Protein AF-A0A6J2Y7I1-F1 (afdb_monomer_lite)

Secondary structure (DSSP, 8-state):
---HHHHHHHHHHHT-HHHHHHHHHH-HHHHHH--TTSB--GGGTT-BHHHHHHHTT-HHHHHHHHHTS---TT---TT---HHHHHT---TT--HHHHHHHHHHHHHHHT---SBPTTSPBP---TT------

Organism: Sitophilus oryzae (NCBI:txid7048)

Foldseek 3Di:
DDDLVVQLVVCLQVLNLPSNVVSCVVDVVCVVPPAQLFFPDPVRQRDGSLLSCLLSLSLVVNLCNQPVRQDDQCDAGNQQDGSLNSLPPDDPPDDPVSVVSSVSSNVCQQPGFGDQDPVRGTDHHDPPRDTNDD

Sequence (134 aa):
MGSTSSKFKKNLQHGDEYAAMKIYQNTPELRKYFNPNSSYGESHHHNTSLHYAAKHGMKHLLRAFLNDLGGNPNKKNIFNETVLHCACHIIHNTNYSAQDRRAACVQLLIHWRGSKLSDGNREKIDLSAQDQVK

Structure (mmCIF, N/CA/C/O backbone):
data_AF-A0A6J2Y7I1-F1
#
_entry.id   AF-A0A6J2Y7I1-F1
#
loop_
_atom_site.group_PDB
_atom_site.id
_atom_site.type_symbol
_atom_site.label_atom_id
_atom_site.label_alt_id
_atom_site.label_comp_id
_atom_site.label_asym_id
_atom_site.label_entity_id
_atom_site.label_seq_id
_atom_site.pdbx_PDB_ins_code
_atom_site.Cartn_x
_atom_site.Cartn_y
_atom_site.Cartn_z
_atom_site.occupancy
_atom_site.B_iso_or_equiv
_atom_site.auth_seq_id
_atom_site.auth_comp_id
_atom_site.auth_asym_id
_atom_site.auth_atom_id
_atom_site.pdbx_PDB_model_num
ATOM 1 N N . MET A 1 1 ? 17.904 19.690 8.253 1.00 52.41 1 MET A N 1
ATOM 2 C CA . MET A 1 1 ? 17.390 18.396 8.770 1.00 52.41 1 MET A CA 1
ATOM 3 C C . MET A 1 1 ? 15.936 18.241 8.332 1.00 52.41 1 MET A C 1
ATOM 5 O O . MET A 1 1 ? 15.189 19.194 8.482 1.00 52.41 1 MET A O 1
ATOM 9 N N . GLY A 1 2 ? 15.541 17.112 7.733 1.00 71.31 2 GLY A N 1
ATOM 10 C CA . GLY A 1 2 ? 14.168 16.916 7.229 1.00 71.31 2 GLY A CA 1
ATOM 11 C C . GLY A 1 2 ? 13.133 16.672 8.338 1.00 71.31 2 GLY A C 1
ATOM 12 O O . GLY A 1 2 ? 13.489 16.165 9.404 1.00 71.31 2 GLY A O 1
ATOM 13 N N . SER A 1 3 ? 11.862 17.004 8.071 1.00 89.31 3 SER A N 1
ATOM 14 C CA . SER A 1 3 ? 10.731 16.774 8.987 1.00 89.31 3 SER A CA 1
ATOM 15 C C . SER A 1 3 ? 10.522 15.286 9.302 1.00 89.31 3 SER A C 1
ATOM 17 O O . SER A 1 3 ? 10.971 14.408 8.557 1.00 89.31 3 SER A O 1
ATOM 19 N N . THR A 1 4 ? 9.807 14.981 10.389 1.00 91.81 4 THR A N 1
ATOM 20 C CA . THR A 1 4 ? 9.461 13.600 10.772 1.00 91.81 4 THR A CA 1
ATOM 21 C C . THR A 1 4 ? 8.723 12.862 9.655 1.00 91.81 4 THR A C 1
ATOM 23 O O . THR A 1 4 ? 9.080 11.728 9.339 1.00 91.81 4 THR A O 1
ATOM 26 N N . SER A 1 5 ? 7.788 13.527 8.970 1.00 91.25 5 SER A N 1
ATOM 27 C CA . SER A 1 5 ? 7.087 12.973 7.805 1.00 91.25 5 SER A CA 1
ATOM 28 C C . SER A 1 5 ? 8.037 12.648 6.650 1.00 91.25 5 SER A C 1
ATOM 30 O O . SER A 1 5 ? 7.901 11.603 6.016 1.00 91.25 5 SER A O 1
ATOM 32 N N . SER A 1 6 ? 9.043 13.494 6.400 1.00 92.19 6 SER A N 1
ATOM 33 C CA . SER A 1 6 ? 10.058 13.234 5.371 1.00 92.19 6 SER A CA 1
ATOM 34 C C . SER A 1 6 ? 10.956 12.050 5.731 1.00 92.19 6 SER A C 1
ATOM 36 O O . SER A 1 6 ? 11.273 11.247 4.855 1.00 92.19 6 SER A O 1
ATOM 38 N N . LYS A 1 7 ? 11.331 11.897 7.011 1.00 94.56 7 LYS A N 1
ATOM 39 C CA . LYS A 1 7 ? 12.078 10.722 7.499 1.00 94.56 7 LYS A CA 1
ATOM 40 C C . LYS A 1 7 ? 11.248 9.443 7.378 1.00 94.56 7 LYS A C 1
ATOM 42 O O . LYS A 1 7 ? 11.747 8.446 6.869 1.00 94.56 7 LYS A O 1
ATOM 47 N N . PHE A 1 8 ? 9.977 9.494 7.776 1.00 95.25 8 PHE A N 1
ATOM 48 C CA . PHE A 1 8 ? 9.041 8.381 7.633 1.00 95.25 8 PHE A CA 1
ATOM 49 C C . PHE A 1 8 ? 8.896 7.944 6.171 1.00 95.25 8 PHE A C 1
ATOM 51 O O . PHE A 1 8 ? 9.104 6.774 5.855 1.00 95.25 8 PHE A O 1
ATOM 58 N N . LYS A 1 9 ? 8.641 8.899 5.264 1.00 94.75 9 LYS A N 1
ATOM 59 C CA . LYS A 1 9 ? 8.586 8.647 3.818 1.00 94.75 9 LYS A CA 1
ATOM 60 C C . LYS A 1 9 ? 9.880 8.009 3.311 1.00 94.75 9 LYS A C 1
ATOM 62 O O . LYS A 1 9 ? 9.824 7.032 2.574 1.00 94.75 9 LYS A O 1
ATOM 67 N N . LYS A 1 10 ? 11.040 8.534 3.721 1.00 95.56 10 LYS A N 1
ATOM 68 C CA . LYS A 1 10 ? 12.339 7.984 3.322 1.00 95.56 10 LYS A CA 1
ATOM 69 C C . LYS A 1 10 ? 12.471 6.516 3.742 1.00 95.56 10 LYS A C 1
ATOM 71 O O . LYS A 1 10 ? 12.867 5.703 2.917 1.00 95.56 10 LYS A O 1
ATOM 76 N N . ASN A 1 11 ? 12.094 6.160 4.968 1.00 96.50 11 ASN A N 1
ATOM 77 C CA . ASN A 1 11 ? 12.160 4.770 5.433 1.00 96.50 11 ASN A CA 1
ATOM 78 C C . ASN A 1 11 ? 11.225 3.842 4.642 1.00 96.50 11 ASN A C 1
ATOM 80 O O . ASN A 1 11 ? 11.647 2.753 4.261 1.00 96.50 11 ASN A O 1
ATOM 84 N N . LEU A 1 12 ? 10.008 4.298 4.304 1.00 95.19 12 LEU A N 1
ATOM 85 C CA . LEU A 1 12 ? 9.102 3.552 3.416 1.00 95.19 12 LEU A CA 1
ATOM 86 C C . LEU A 1 12 ? 9.745 3.259 2.053 1.00 95.19 12 LEU A C 1
ATOM 88 O O . LEU A 1 12 ? 9.672 2.137 1.565 1.00 95.19 12 LEU A O 1
ATOM 92 N N . GLN A 1 13 ? 10.412 4.252 1.462 1.00 93.44 13 GLN A N 1
ATOM 93 C CA . GLN A 1 13 ? 11.068 4.129 0.153 1.00 93.44 13 GLN A CA 1
ATOM 94 C C . GLN A 1 13 ? 12.280 3.195 0.152 1.00 93.44 13 GLN A C 1
ATOM 96 O O . GLN A 1 13 ? 12.604 2.625 -0.884 1.00 93.44 13 GLN A O 1
ATOM 101 N N . HIS A 1 14 ? 12.976 3.079 1.286 1.00 93.06 14 HIS A N 1
ATOM 102 C CA . HIS A 1 14 ? 14.179 2.250 1.405 1.00 93.06 14 HIS A CA 1
ATOM 103 C C . HIS A 1 14 ? 13.882 0.832 1.896 1.00 93.06 14 HIS A C 1
ATOM 105 O O . HIS A 1 14 ? 14.795 0.012 1.940 1.00 93.06 14 HIS A O 1
ATOM 111 N N . GLY A 1 15 ? 12.641 0.515 2.271 1.00 92.25 15 GLY A N 1
ATOM 112 C CA . GLY A 1 15 ? 12.337 -0.817 2.786 1.00 92.25 15 GLY A CA 1
ATOM 113 C C . GLY A 1 15 ? 12.570 -1.002 4.288 1.00 92.25 15 GLY A C 1
ATOM 114 O O . GLY A 1 15 ? 12.445 -2.127 4.764 1.00 92.25 15 GLY A O 1
ATOM 115 N N . ASP A 1 16 ? 12.858 0.058 5.051 1.00 94.81 16 ASP A N 1
ATOM 116 C CA . ASP A 1 16 ? 13.109 -0.040 6.497 1.00 94.81 16 ASP A CA 1
ATOM 117 C C . ASP A 1 16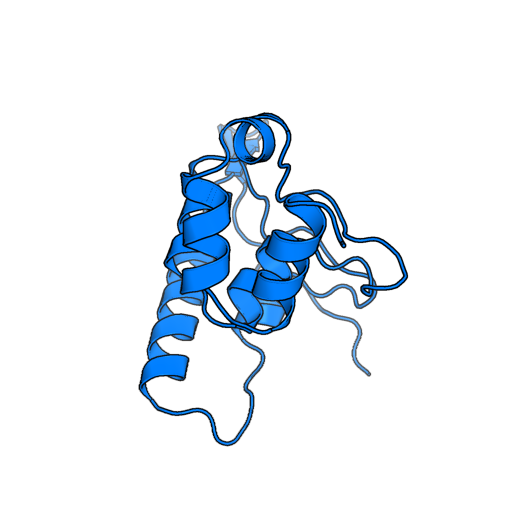 ? 11.800 0.044 7.303 1.00 94.81 16 ASP A C 1
ATOM 119 O O . ASP A 1 16 ? 11.412 1.097 7.823 1.00 94.81 16 ASP A O 1
ATOM 123 N N . GLU A 1 17 ? 11.092 -1.089 7.380 1.00 94.81 17 GLU A N 1
ATOM 124 C CA . GLU A 1 17 ? 9.831 -1.203 8.125 1.00 94.81 17 GLU A CA 1
ATOM 125 C C . GLU A 1 17 ? 10.006 -0.859 9.606 1.00 94.81 17 GLU A C 1
ATOM 127 O O . GLU A 1 17 ? 9.148 -0.188 10.176 1.00 94.81 17 GLU A O 1
ATOM 132 N N . TYR A 1 18 ? 11.109 -1.271 10.234 1.00 95.50 18 TYR A N 1
ATOM 133 C CA . TYR A 1 18 ? 11.323 -1.046 11.662 1.00 95.50 18 TYR A CA 1
ATOM 134 C C . TYR A 1 18 ? 11.466 0.445 11.972 1.00 95.50 18 TYR A C 1
ATOM 136 O O . TYR A 1 18 ? 10.760 0.974 12.837 1.00 95.50 18 TYR A O 1
ATOM 144 N N . ALA A 1 19 ? 12.325 1.155 11.235 1.00 96.62 19 ALA A N 1
ATOM 145 C CA . ALA A 1 19 ? 12.499 2.589 11.424 1.00 96.62 19 ALA A CA 1
ATOM 146 C C . ALA A 1 19 ? 11.230 3.372 11.056 1.00 96.62 19 ALA A C 1
ATOM 148 O O . ALA A 1 19 ? 10.873 4.327 11.751 1.00 96.62 19 ALA A O 1
ATOM 149 N N . ALA A 1 20 ? 10.520 2.973 9.994 1.00 96.62 20 ALA A N 1
ATOM 150 C CA . ALA A 1 20 ? 9.239 3.578 9.632 1.00 96.62 20 ALA A CA 1
ATOM 151 C C . ALA A 1 20 ? 8.177 3.361 10.726 1.00 96.62 20 ALA A C 1
ATOM 153 O O . ALA A 1 20 ? 7.564 4.327 11.180 1.00 96.62 20 ALA A O 1
ATOM 154 N N . MET A 1 21 ? 7.998 2.129 11.206 1.00 95.00 21 MET A N 1
ATOM 155 C CA . MET A 1 21 ? 7.035 1.781 12.256 1.00 95.00 21 MET A CA 1
ATOM 156 C C . MET A 1 21 ? 7.345 2.505 13.568 1.00 95.00 21 MET A C 1
ATOM 158 O O . MET A 1 21 ? 6.432 3.034 14.197 1.00 95.00 21 MET A O 1
ATOM 162 N N . LYS A 1 22 ? 8.625 2.615 13.945 1.00 95.81 22 LYS A N 1
ATOM 163 C CA . LYS A 1 22 ? 9.051 3.364 15.135 1.00 95.81 22 LYS A CA 1
ATOM 164 C C . LYS A 1 22 ? 8.659 4.839 15.049 1.00 95.81 22 LYS A C 1
ATOM 166 O O . LYS A 1 22 ? 8.148 5.389 16.020 1.00 95.81 22 LYS A O 1
ATOM 171 N N . ILE A 1 23 ? 8.866 5.479 13.895 1.00 95.44 23 ILE A N 1
ATOM 172 C CA . ILE A 1 23 ? 8.430 6.867 13.683 1.00 95.44 23 ILE A CA 1
ATOM 173 C C . ILE A 1 23 ? 6.902 6.962 13.733 1.00 95.44 23 ILE A C 1
ATOM 175 O O . ILE A 1 23 ? 6.366 7.844 14.395 1.00 95.44 23 ILE A O 1
ATOM 179 N N . TYR A 1 24 ? 6.200 6.038 13.074 1.00 93.31 24 TYR A N 1
ATOM 180 C CA . TYR A 1 24 ? 4.740 6.014 13.065 1.00 93.31 24 TYR A CA 1
ATOM 181 C C . TYR A 1 24 ? 4.157 5.893 14.479 1.00 93.31 24 TYR A C 1
ATOM 183 O O . TYR A 1 24 ? 3.232 6.620 14.818 1.00 93.31 24 TYR A O 1
ATOM 191 N N . GLN A 1 25 ? 4.714 5.026 15.327 1.00 92.31 25 GLN A N 1
ATOM 192 C CA . GLN A 1 25 ? 4.240 4.818 16.699 1.00 92.31 25 GLN A CA 1
ATOM 193 C C . GLN A 1 25 ? 4.592 5.981 17.636 1.00 92.31 25 GLN A C 1
ATOM 195 O O . GLN A 1 25 ? 3.758 6.374 18.448 1.00 92.31 25 GLN A O 1
ATOM 200 N N . ASN A 1 26 ? 5.789 6.558 17.499 1.00 94.62 26 ASN A N 1
ATOM 201 C CA . ASN A 1 26 ? 6.301 7.586 18.411 1.00 94.62 26 ASN A CA 1
ATOM 202 C C . ASN A 1 26 ? 5.926 9.023 18.016 1.00 94.62 26 ASN A C 1
ATOM 204 O O . ASN A 1 26 ? 6.394 9.968 18.645 1.00 94.62 26 ASN A O 1
ATOM 208 N N . THR A 1 27 ? 5.142 9.228 16.956 1.00 93.69 27 THR A N 1
ATOM 209 C CA . THR A 1 27 ? 4.737 10.570 16.507 1.00 93.69 27 THR A CA 1
ATOM 210 C C . THR A 1 27 ? 3.218 10.626 16.311 1.00 93.69 27 THR A C 1
ATOM 212 O O . THR A 1 27 ? 2.726 10.377 15.206 1.00 93.69 27 THR A O 1
ATOM 215 N N . PRO A 1 28 ? 2.449 10.941 17.370 1.00 89.75 28 PRO A N 1
ATOM 216 C CA . PRO A 1 28 ? 0.988 11.025 17.313 1.00 89.75 28 PRO A CA 1
ATOM 217 C C . PRO A 1 28 ? 0.472 12.008 16.254 1.00 89.75 28 PRO A C 1
ATOM 219 O O . PRO A 1 28 ? -0.519 11.729 15.578 1.00 89.75 28 PRO A O 1
ATOM 222 N N . GLU A 1 29 ? 1.171 13.126 16.052 1.00 89.69 29 GLU A N 1
ATOM 223 C CA . GLU A 1 29 ? 0.817 14.154 15.069 1.00 89.69 29 GLU A CA 1
ATOM 224 C C . GLU A 1 29 ? 0.885 13.595 13.649 1.00 89.69 29 GLU A C 1
ATOM 226 O O . GLU A 1 29 ? 0.001 13.859 12.834 1.00 89.69 29 GLU A O 1
ATOM 231 N N . LEU A 1 30 ? 1.902 12.771 13.366 1.00 90.12 30 LEU A N 1
ATOM 232 C CA . LEU A 1 30 ? 2.014 12.079 12.089 1.00 90.12 30 LEU A CA 1
ATOM 233 C C . LEU A 1 30 ? 0.793 11.183 11.895 1.00 90.12 30 LEU A C 1
ATOM 235 O O . LEU A 1 30 ? 0.137 11.293 10.871 1.00 90.12 30 LEU A O 1
ATOM 239 N N . ARG A 1 31 ? 0.432 10.356 12.883 1.00 86.88 31 ARG A N 1
ATOM 240 C CA . ARG A 1 31 ? -0.721 9.443 12.775 1.00 86.88 31 ARG A CA 1
ATOM 241 C C . ARG A 1 31 ? -2.038 10.177 12.529 1.00 86.88 31 ARG A C 1
ATOM 243 O O . ARG A 1 31 ? -2.856 9.680 11.765 1.00 86.88 31 ARG A O 1
ATOM 250 N N . LYS A 1 32 ? -2.230 11.347 13.146 1.00 88.00 32 LYS A N 1
ATOM 251 C CA . LYS A 1 32 ? -3.466 12.136 13.031 1.00 88.00 32 LYS A CA 1
ATOM 252 C C . LYS A 1 32 ? -3.703 12.674 11.617 1.00 88.00 32 LYS A C 1
ATOM 254 O O . LYS A 1 32 ? -4.844 12.711 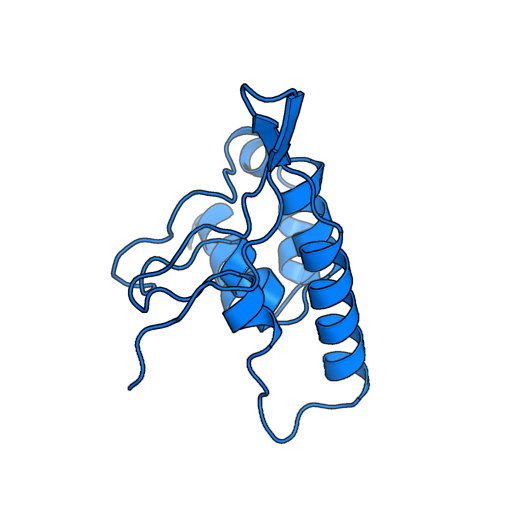11.172 1.00 88.00 32 LYS A O 1
ATOM 259 N N . TYR A 1 33 ? -2.645 13.100 10.929 1.00 88.31 33 TYR A N 1
ATOM 260 C CA . TYR A 1 33 ? -2.748 13.731 9.604 1.00 88.31 33 TYR A CA 1
ATOM 261 C C . TYR A 1 33 ? -2.253 12.844 8.458 1.00 88.31 33 TYR A C 1
ATOM 263 O O . TYR A 1 33 ? -2.322 13.230 7.290 1.00 88.31 33 TYR A O 1
ATOM 271 N N . PHE A 1 34 ? -1.724 11.663 8.767 1.00 92.69 34 PHE A N 1
ATOM 272 C CA . PHE A 1 34 ? -1.206 10.753 7.764 1.00 92.69 34 PHE A CA 1
ATOM 273 C C . PHE A 1 34 ? -2.346 10.065 7.015 1.00 92.69 34 PHE A C 1
ATOM 275 O O . PHE A 1 34 ? -3.119 9.299 7.584 1.00 92.69 34 PHE A O 1
ATOM 282 N N . ASN A 1 35 ? -2.400 10.309 5.708 1.00 94.19 35 ASN A N 1
ATOM 283 C CA . ASN A 1 35 ? -3.340 9.669 4.804 1.00 94.19 35 ASN A CA 1
ATOM 284 C C . ASN A 1 35 ? -2.586 8.694 3.886 1.00 94.19 35 ASN A C 1
ATOM 286 O O . ASN A 1 35 ? -1.813 9.147 3.033 1.00 94.19 35 ASN A O 1
ATOM 290 N N . PRO A 1 36 ? -2.813 7.374 4.001 1.00 94.50 36 PRO A N 1
ATOM 291 C CA . PRO A 1 36 ? -2.113 6.403 3.174 1.00 94.50 36 PRO A CA 1
ATOM 292 C C . PRO A 1 36 ? -2.562 6.446 1.706 1.00 94.50 36 PRO A C 1
ATOM 294 O O . PRO A 1 36 ? -1.833 6.001 0.825 1.00 94.50 36 PRO A O 1
ATOM 297 N N . ASN A 1 37 ? -3.725 7.034 1.415 1.00 95.69 37 ASN A N 1
ATOM 298 C CA . ASN A 1 37 ? -4.250 7.191 0.060 1.00 95.69 37 ASN A CA 1
ATOM 299 C C . ASN A 1 37 ? -3.648 8.383 -0.687 1.00 95.69 37 ASN A C 1
ATOM 301 O O . ASN A 1 37 ? -3.901 8.537 -1.886 1.00 95.69 37 ASN A O 1
ATOM 305 N N . SER A 1 38 ? -2.903 9.249 0.000 1.00 95.81 38 SER A N 1
ATOM 306 C CA . SER A 1 38 ? -2.258 10.395 -0.627 1.00 95.81 38 SER A CA 1
ATOM 307 C C . SER A 1 38 ? -1.059 9.952 -1.456 1.00 95.81 38 SER A C 1
ATOM 309 O O . SER A 1 38 ? -0.232 9.145 -1.033 1.00 95.81 38 SER A O 1
ATOM 311 N N . SER A 1 39 ? -0.977 10.510 -2.657 1.00 94.81 39 SER A N 1
ATOM 312 C CA . SER A 1 39 ? 0.161 10.339 -3.547 1.00 94.81 39 SER A CA 1
ATOM 313 C C . SER A 1 39 ? 1.356 11.157 -3.052 1.00 94.81 39 SER A C 1
ATOM 315 O O . SER A 1 39 ? 1.181 12.285 -2.591 1.00 94.81 39 SER A O 1
ATOM 317 N N . TYR A 1 40 ? 2.577 10.633 -3.192 1.00 93.81 40 TYR A N 1
ATOM 318 C CA . TYR A 1 40 ? 3.805 11.397 -2.930 1.00 93.81 40 TYR A CA 1
ATOM 319 C C . TYR A 1 40 ? 4.210 12.340 -4.082 1.00 93.81 40 TYR A C 1
ATOM 321 O O . TYR A 1 40 ? 5.271 12.966 -4.015 1.00 93.81 40 TYR A O 1
ATOM 329 N N . GLY A 1 41 ? 3.363 12.467 -5.110 1.00 94.19 41 GLY A N 1
ATOM 330 C CA . GLY A 1 41 ? 3.528 13.394 -6.232 1.00 94.19 41 GLY A CA 1
ATOM 331 C C . GLY A 1 41 ? 4.365 12.842 -7.389 1.00 94.19 41 GLY A C 1
ATOM 332 O O . GLY A 1 41 ? 4.823 11.697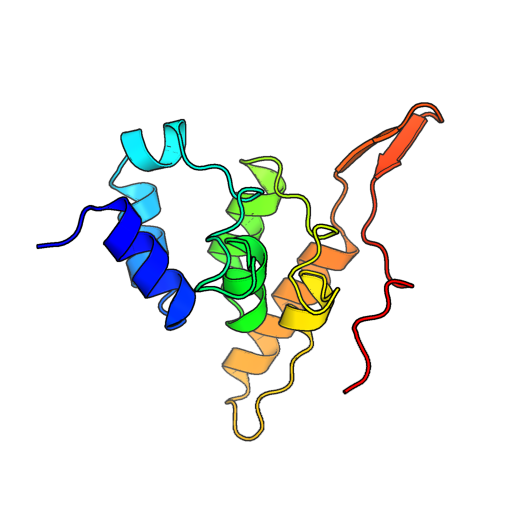 -7.364 1.00 94.19 41 GLY A O 1
ATOM 333 N N . GLU A 1 42 ? 4.568 13.682 -8.404 1.00 92.69 42 GLU A N 1
ATOM 334 C CA . GLU A 1 42 ? 5.225 13.330 -9.674 1.00 92.69 42 GLU A CA 1
ATOM 335 C C . GLU A 1 42 ? 6.649 12.800 -9.486 1.00 92.69 42 GLU A C 1
ATOM 337 O O . GLU A 1 42 ? 7.008 11.775 -10.061 1.00 92.69 42 GLU A O 1
ATOM 342 N N . SER A 1 43 ? 7.428 13.415 -8.586 1.00 93.88 43 SER A N 1
ATOM 343 C CA . SER A 1 43 ? 8.795 12.978 -8.245 1.00 93.88 43 SER A CA 1
ATOM 344 C C . SER A 1 43 ? 8.876 11.553 -7.683 1.00 93.88 43 SER A C 1
ATOM 346 O O . SER A 1 43 ? 9.963 10.998 -7.550 1.00 93.88 43 SER A O 1
ATOM 348 N N . HIS A 1 44 ? 7.731 10.958 -7.348 1.00 93.12 44 HIS A N 1
ATOM 349 C CA . HIS A 1 44 ? 7.603 9.606 -6.818 1.00 93.12 44 HIS A CA 1
ATOM 350 C C . HIS A 1 44 ? 6.680 8.738 -7.677 1.00 93.12 44 HIS A C 1
ATOM 352 O O . HIS A 1 44 ? 6.150 7.739 -7.183 1.00 93.12 44 HIS A O 1
ATOM 358 N N . HIS A 1 45 ? 6.466 9.112 -8.943 1.00 95.19 45 HIS A N 1
ATOM 359 C CA . HIS A 1 45 ? 5.600 8.389 -9.879 1.00 95.19 45 HIS A CA 1
ATOM 360 C C . HIS A 1 45 ? 4.171 8.222 -9.363 1.00 95.19 45 HIS A C 1
ATOM 362 O O . HIS A 1 45 ? 3.505 7.226 -9.624 1.00 95.19 45 HIS A O 1
ATOM 368 N N . HIS A 1 46 ? 3.716 9.179 -8.562 1.00 96.25 46 HIS A N 1
ATOM 369 C CA . HIS A 1 46 ? 2.450 9.129 -7.853 1.00 96.25 46 HIS A CA 1
ATOM 370 C C . HIS A 1 46 ? 2.241 7.952 -6.885 1.00 96.25 46 HIS A C 1
ATOM 372 O O . HIS A 1 46 ? 1.119 7.767 -6.408 1.00 96.25 46 HIS A O 1
ATOM 378 N N . ASN A 1 47 ? 3.290 7.218 -6.506 1.00 96.88 47 ASN A N 1
ATOM 379 C CA . ASN A 1 47 ? 3.174 6.146 -5.520 1.00 96.88 47 ASN A CA 1
ATOM 380 C C . ASN A 1 47 ? 2.602 6.660 -4.192 1.00 96.88 47 ASN A C 1
ATOM 382 O O . ASN A 1 47 ? 2.933 7.753 -3.724 1.00 96.88 47 ASN A O 1
ATOM 386 N N . THR A 1 48 ? 1.748 5.845 -3.579 1.00 97.56 48 THR A N 1
ATOM 387 C CA . THR A 1 48 ? 1.226 6.075 -2.224 1.00 97.56 48 THR A CA 1
ATOM 388 C C . THR A 1 48 ? 2.064 5.325 -1.187 1.00 97.56 48 THR A C 1
ATOM 390 O O . THR A 1 48 ? 2.954 4.542 -1.531 1.00 97.56 48 THR A O 1
ATOM 393 N N . SER A 1 49 ? 1.782 5.516 0.104 1.00 96.75 49 SER A N 1
ATOM 394 C CA . SER A 1 49 ? 2.460 4.748 1.157 1.00 96.75 49 SER A CA 1
ATOM 395 C C . SER A 1 49 ? 2.185 3.244 1.067 1.00 96.75 49 SER A C 1
ATOM 397 O O . SER A 1 49 ? 3.084 2.455 1.360 1.00 96.75 49 SER A O 1
ATOM 399 N N . LEU A 1 50 ? 0.988 2.843 0.614 1.00 97.50 50 LEU A N 1
ATOM 400 C CA . LEU A 1 50 ? 0.656 1.433 0.401 1.00 97.50 50 LEU A CA 1
ATOM 401 C C . LEU A 1 50 ? 1.526 0.803 -0.691 1.00 97.50 50 LEU A C 1
ATOM 403 O O . LEU A 1 50 ? 1.983 -0.319 -0.501 1.00 97.50 50 LEU A O 1
ATOM 407 N N . HIS A 1 51 ? 1.803 1.521 -1.789 1.00 97.06 51 HIS A N 1
ATOM 408 C CA . HIS A 1 51 ? 2.657 1.016 -2.873 1.00 97.06 51 HIS A CA 1
ATOM 409 C C . HIS A 1 51 ? 4.050 0.652 -2.349 1.00 97.06 51 HIS A C 1
ATOM 411 O O . HIS A 1 51 ? 4.526 -0.462 -2.564 1.00 97.06 51 HIS A O 1
ATOM 417 N N . TYR A 1 52 ? 4.679 1.556 -1.590 1.00 96.00 52 TYR A N 1
ATOM 418 C CA . TYR A 1 52 ? 5.993 1.297 -0.998 1.00 96.00 52 TYR A CA 1
ATOM 419 C C . TYR A 1 52 ? 5.957 0.174 0.043 1.00 96.00 52 TYR A C 1
ATOM 421 O O . TYR A 1 52 ? 6.802 -0.721 0.005 1.00 96.00 52 TYR A O 1
ATOM 429 N N . ALA A 1 53 ? 4.962 0.175 0.936 1.00 96.06 53 ALA A N 1
ATOM 430 C CA . ALA A 1 53 ? 4.823 -0.874 1.942 1.00 96.06 53 ALA A CA 1
ATOM 431 C C . ALA A 1 53 ? 4.669 -2.262 1.296 1.00 96.06 53 ALA A C 1
ATOM 433 O O . ALA A 1 53 ? 5.333 -3.213 1.705 1.00 96.06 53 ALA A O 1
ATOM 434 N N . ALA A 1 54 ? 3.854 -2.373 0.247 1.00 95.62 54 ALA A N 1
ATOM 435 C CA . ALA A 1 54 ? 3.665 -3.610 -0.500 1.00 95.62 54 ALA A CA 1
ATOM 436 C C . ALA A 1 54 ? 4.934 -4.044 -1.249 1.00 95.62 54 ALA A C 1
ATOM 438 O O . ALA A 1 54 ? 5.374 -5.181 -1.073 1.00 95.62 54 ALA A O 1
ATOM 439 N N . LYS A 1 55 ? 5.569 -3.129 -1.995 1.00 93.25 55 LYS A N 1
ATOM 440 C CA . LYS A 1 55 ? 6.802 -3.383 -2.762 1.00 93.25 55 LYS A CA 1
ATOM 441 C C . LYS A 1 55 ? 7.927 -3.965 -1.907 1.00 93.25 55 LYS A C 1
ATOM 443 O O . LYS A 1 55 ? 8.641 -4.871 -2.334 1.00 93.25 55 LYS A O 1
ATOM 448 N N . HIS A 1 56 ? 8.083 -3.455 -0.687 1.00 92.69 56 HIS A N 1
ATOM 449 C CA . HIS A 1 56 ? 9.136 -3.890 0.232 1.00 92.69 56 HIS A CA 1
ATOM 450 C C . HIS A 1 56 ? 8.707 -5.014 1.191 1.00 92.69 56 HIS A C 1
ATOM 452 O O . HIS A 1 56 ? 9.517 -5.464 2.002 1.00 92.69 56 HIS A O 1
ATOM 458 N N . GLY A 1 57 ? 7.462 -5.497 1.114 1.00 93.81 57 GLY A N 1
ATOM 459 C CA . GLY A 1 57 ? 6.965 -6.538 2.018 1.00 93.81 57 GLY A CA 1
ATOM 460 C C . GLY A 1 57 ? 6.825 -6.069 3.473 1.00 93.81 57 GLY A C 1
ATOM 461 O O . GLY A 1 5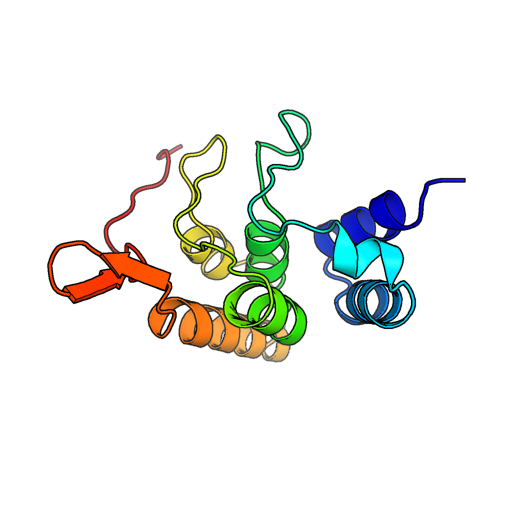7 ? 7.029 -6.856 4.396 1.00 93.81 57 GLY A O 1
ATOM 462 N N . MET A 1 58 ? 6.511 -4.792 3.702 1.00 95.31 58 MET A N 1
ATOM 463 C CA . MET A 1 58 ? 6.297 -4.215 5.035 1.00 95.31 58 MET A CA 1
ATOM 464 C C . MET A 1 58 ? 4.918 -4.605 5.582 1.00 95.31 58 MET A C 1
ATOM 466 O O . MET A 1 58 ? 3.991 -3.792 5.629 1.00 95.31 58 MET A O 1
ATOM 470 N N . LYS A 1 59 ? 4.740 -5.882 5.932 1.00 95.06 59 LYS A N 1
ATOM 471 C CA . LYS A 1 59 ? 3.418 -6.450 6.244 1.00 95.06 59 LYS A CA 1
ATOM 472 C C . LYS A 1 59 ? 2.717 -5.764 7.421 1.00 95.06 59 LYS A C 1
ATOM 474 O O . LYS A 1 59 ? 1.490 -5.667 7.424 1.00 95.06 59 LYS A O 1
ATOM 479 N N . HIS A 1 60 ? 3.461 -5.307 8.428 1.00 95.56 60 HIS A N 1
ATOM 480 C CA . HIS A 1 60 ? 2.883 -4.701 9.626 1.00 95.56 60 HIS A CA 1
ATOM 481 C C . HIS A 1 60 ? 2.390 -3.289 9.332 1.00 95.56 60 HIS A C 1
ATOM 483 O O . HIS A 1 60 ? 1.264 -2.952 9.704 1.00 95.56 60 HIS A O 1
ATOM 489 N N . LEU A 1 61 ? 3.187 -2.501 8.605 1.00 96.25 61 LEU A N 1
ATOM 490 C CA . LEU A 1 61 ? 2.769 -1.180 8.132 1.00 96.25 61 LEU A CA 1
ATOM 491 C C . LEU A 1 61 ? 1.621 -1.275 7.131 1.00 96.25 61 LEU A C 1
ATOM 493 O O . LEU A 1 61 ? 0.642 -0.548 7.270 1.00 96.25 61 LEU A O 1
ATOM 497 N N . LEU A 1 62 ? 1.695 -2.200 6.171 1.00 97.25 62 LEU A N 1
ATOM 498 C CA . LEU A 1 62 ? 0.634 -2.397 5.187 1.00 97.25 62 LEU A CA 1
ATOM 499 C C . LEU A 1 62 ? -0.696 -2.737 5.873 1.00 97.25 62 LEU A C 1
ATOM 501 O O . LEU A 1 62 ? -1.715 -2.124 5.565 1.00 97.25 62 LEU A O 1
ATOM 505 N N . ARG A 1 63 ? -0.681 -3.651 6.853 1.00 96.38 63 ARG A N 1
ATOM 506 C CA . ARG A 1 63 ? -1.870 -3.994 7.644 1.00 96.38 63 ARG A CA 1
ATOM 507 C C . ARG A 1 63 ? -2.439 -2.783 8.385 1.00 96.38 63 ARG A C 1
ATOM 509 O O . ARG A 1 63 ? -3.648 -2.585 8.344 1.00 96.38 63 ARG A O 1
ATOM 516 N N . ALA A 1 64 ? -1.591 -1.976 9.025 1.00 95.19 64 ALA A N 1
ATOM 517 C CA . ALA A 1 64 ? -2.032 -0.767 9.722 1.00 95.19 64 ALA A CA 1
ATOM 518 C C . ALA A 1 64 ? -2.650 0.254 8.751 1.00 95.19 64 ALA A C 1
ATOM 520 O O . ALA A 1 64 ? -3.702 0.825 9.019 1.00 95.19 64 ALA A O 1
ATOM 521 N N . PHE A 1 65 ? -2.042 0.455 7.579 1.00 95.81 65 PHE A N 1
ATOM 522 C CA . PHE A 1 65 ? -2.561 1.392 6.581 1.00 95.81 65 PHE A CA 1
ATOM 523 C C . PHE A 1 65 ? -3.914 0.951 6.019 1.00 95.81 65 PHE A C 1
ATOM 525 O O . PHE A 1 65 ? -4.797 1.787 5.842 1.00 95.81 65 PHE A O 1
ATOM 532 N N . LEU A 1 66 ? -4.083 -0.345 5.750 1.00 95.75 66 LEU A N 1
ATOM 533 C CA . LEU A 1 66 ? -5.331 -0.903 5.231 1.00 95.75 66 LEU A CA 1
ATOM 534 C C . LEU A 1 66 ? -6.453 -0.862 6.276 1.00 95.75 66 LEU A C 1
ATOM 536 O O . LEU A 1 66 ? -7.553 -0.409 5.966 1.00 95.75 66 LEU A O 1
ATOM 540 N N . ASN A 1 67 ? -6.174 -1.312 7.502 1.00 93.25 67 ASN A N 1
ATOM 541 C CA . ASN A 1 67 ? -7.207 -1.543 8.512 1.00 93.25 67 ASN A CA 1
ATOM 542 C C . ASN A 1 67 ? -7.511 -0.301 9.354 1.00 93.25 67 ASN A C 1
ATOM 544 O O . ASN A 1 67 ? -8.677 -0.029 9.629 1.00 93.25 67 ASN A O 1
ATOM 548 N N . ASP A 1 68 ? -6.481 0.451 9.748 1.00 91.44 68 ASP A N 1
ATOM 549 C CA . ASP A 1 68 ? -6.628 1.526 10.737 1.00 91.44 68 ASP A CA 1
ATOM 550 C C . ASP A 1 68 ? -6.843 2.891 10.073 1.00 91.44 68 ASP A C 1
ATOM 552 O O . ASP A 1 68 ? -7.382 3.808 10.686 1.00 91.44 68 ASP A O 1
ATOM 556 N N . LEU A 1 69 ? -6.404 3.041 8.819 1.00 92.19 69 LEU A N 1
ATOM 557 C CA . LEU A 1 69 ? -6.355 4.328 8.118 1.00 92.19 69 LEU A CA 1
ATOM 558 C C . LEU A 1 69 ? -7.167 4.357 6.815 1.00 92.19 69 LEU A C 1
ATOM 560 O O . LEU A 1 69 ? -7.065 5.317 6.050 1.00 92.19 69 LEU A O 1
ATOM 564 N N . GLY A 1 70 ? -7.956 3.314 6.541 1.00 92.69 70 GLY A N 1
ATOM 565 C CA . GLY A 1 70 ? -8.809 3.253 5.351 1.00 92.69 70 GLY A CA 1
ATOM 566 C C . GLY A 1 70 ? -8.023 3.296 4.038 1.00 92.69 70 GLY A C 1
ATOM 567 O O . GLY A 1 70 ? -8.465 3.902 3.059 1.00 92.69 70 GLY A O 1
ATOM 568 N N . GLY A 1 71 ? -6.828 2.704 4.020 1.00 95.75 71 GLY A N 1
ATOM 569 C CA . GLY A 1 71 ? -6.013 2.587 2.819 1.00 95.75 71 GLY A CA 1
ATOM 570 C C . GLY A 1 71 ? -6.742 1.810 1.724 1.00 95.75 71 GLY A C 1
ATOM 571 O O . GLY A 1 71 ? -7.236 0.710 1.963 1.00 95.75 71 GLY A O 1
ATOM 572 N N . ASN A 1 72 ? -6.789 2.378 0.522 1.00 96.62 72 ASN A N 1
ATOM 573 C CA . ASN A 1 72 ? -7.361 1.771 -0.668 1.00 96.62 72 ASN A CA 1
ATOM 574 C C . ASN A 1 72 ? -6.226 1.204 -1.549 1.00 96.62 72 ASN A C 1
ATOM 576 O O . ASN A 1 72 ? -5.481 1.980 -2.161 1.00 96.62 72 ASN A O 1
ATOM 580 N N . PRO A 1 73 ? -6.085 -0.132 -1.636 1.00 97.12 73 PRO A N 1
ATOM 581 C CA . PRO A 1 73 ? -5.065 -0.778 -2.450 1.00 97.12 73 PRO A CA 1
ATOM 582 C C . PRO A 1 73 ? -5.332 -0.723 -3.964 1.00 97.12 73 PRO A C 1
ATOM 584 O O . PRO A 1 73 ? -4.416 -0.999 -4.737 1.00 97.12 73 PRO A O 1
ATOM 587 N N . ASN A 1 74 ? -6.541 -0.341 -4.394 1.00 96.94 74 ASN A N 1
ATOM 588 C CA . ASN A 1 74 ? -6.902 -0.159 -5.806 1.00 96.94 74 ASN A CA 1
ATOM 589 C C . ASN A 1 74 ? -6.408 1.171 -6.383 1.00 96.94 74 ASN A C 1
ATOM 591 O O . ASN A 1 74 ? -6.524 1.397 -7.588 1.00 96.94 74 ASN A O 1
ATOM 595 N N . LYS A 1 75 ? -5.866 2.074 -5.552 1.00 95.94 75 LYS A N 1
ATOM 596 C CA . LYS A 1 75 ? -5.254 3.301 -6.061 1.00 95.94 75 LYS A CA 1
ATOM 597 C C . LYS A 1 75 ? -4.104 2.967 -6.997 1.00 95.94 75 LYS A C 1
ATOM 599 O O . LYS A 1 75 ? -3.258 2.144 -6.666 1.00 95.94 75 LYS A O 1
ATOM 604 N N . LYS A 1 76 ? -4.086 3.669 -8.124 1.00 96.38 76 LYS A N 1
ATOM 605 C CA . LYS A 1 76 ? -3.118 3.499 -9.199 1.00 96.38 76 LYS A CA 1
ATOM 606 C C . LYS A 1 76 ? -2.070 4.601 -9.168 1.00 96.38 76 LYS A C 1
ATOM 608 O O . LYS A 1 76 ? -2.389 5.751 -8.855 1.00 96.38 76 LYS A O 1
ATOM 613 N N . ASN A 1 77 ? -0.830 4.239 -9.465 1.00 95.88 77 ASN A N 1
ATOM 614 C CA . ASN A 1 77 ? 0.261 5.190 -9.661 1.00 95.88 77 ASN A CA 1
ATOM 615 C C . ASN A 1 77 ? 0.307 5.684 -11.130 1.00 95.88 77 ASN A C 1
ATOM 617 O O . ASN A 1 77 ? -0.605 5.405 -11.909 1.00 95.88 77 ASN A O 1
ATOM 621 N N . ILE A 1 78 ? 1.350 6.431 -11.523 1.00 95.62 78 ILE A N 1
ATOM 622 C CA . ILE A 1 78 ? 1.469 6.969 -12.897 1.00 95.62 78 ILE A CA 1
ATOM 623 C C . ILE A 1 78 ? 1.577 5.875 -13.975 1.00 95.62 78 ILE A C 1
ATOM 625 O O . ILE A 1 78 ? 1.214 6.112 -15.121 1.00 95.62 78 ILE A O 1
ATOM 629 N N . PHE A 1 79 ? 2.037 4.678 -13.602 1.00 94.69 79 PHE A N 1
ATOM 630 C CA . PHE A 1 79 ? 2.164 3.511 -14.475 1.00 94.69 79 PHE A CA 1
ATOM 631 C C . PHE A 1 79 ? 0.904 2.637 -14.465 1.00 94.69 79 PHE A C 1
ATOM 633 O O . PHE A 1 79 ? 0.934 1.508 -14.939 1.00 94.69 79 PHE A O 1
ATOM 640 N N . ASN A 1 80 ? -0.207 3.128 -13.903 1.00 95.62 80 ASN A N 1
ATOM 641 C CA . ASN A 1 80 ? -1.449 2.373 -13.718 1.00 95.62 80 ASN A CA 1
ATOM 642 C C . ASN A 1 80 ? -1.300 1.135 -12.803 1.00 95.62 80 ASN A C 1
ATOM 644 O O . ASN A 1 80 ? -2.222 0.326 -12.713 1.00 95.62 80 ASN A O 1
ATOM 648 N N . GLU A 1 81 ? -0.174 1.005 -12.091 1.00 95.81 81 GLU A N 1
ATOM 649 C CA . GLU A 1 81 ? 0.078 -0.085 -11.150 1.00 95.81 81 GLU A CA 1
ATOM 650 C C . GLU A 1 81 ? -0.752 0.131 -9.884 1.00 95.81 81 GLU A C 1
ATOM 652 O O . GLU A 1 81 ? -0.762 1.221 -9.312 1.00 95.81 81 GLU A O 1
ATOM 657 N N . THR A 1 82 ? -1.418 -0.925 -9.425 1.00 97.06 82 THR A N 1
ATOM 658 C CA . THR A 1 82 ? -2.056 -0.974 -8.102 1.00 97.06 82 THR A CA 1
ATOM 659 C C . THR A 1 82 ? -1.059 -1.413 -7.029 1.00 97.06 82 THR A C 1
ATOM 661 O O . THR A 1 82 ? 0.047 -1.888 -7.308 1.00 97.06 82 THR A O 1
ATOM 664 N N . VAL A 1 83 ? -1.478 -1.360 -5.765 1.00 97.00 83 VAL A N 1
ATOM 665 C CA . VAL A 1 83 ? -0.670 -1.872 -4.647 1.00 97.00 83 VAL A CA 1
ATOM 666 C C . VAL A 1 83 ? -0.367 -3.371 -4.802 1.00 97.00 83 VAL A C 1
ATOM 668 O O . VAL A 1 83 ? 0.700 -3.824 -4.385 1.00 97.00 83 VAL A O 1
ATOM 671 N N . LEU A 1 84 ? -1.261 -4.135 -5.443 1.00 96.75 84 LEU A N 1
ATOM 672 C CA . LEU A 1 84 ? -1.035 -5.553 -5.735 1.00 96.75 84 LEU A CA 1
ATOM 673 C C . LEU A 1 84 ? 0.083 -5.769 -6.758 1.00 96.75 84 LEU A C 1
ATOM 675 O O . LEU A 1 84 ? 0.929 -6.628 -6.528 1.00 96.75 84 LEU A O 1
ATOM 679 N N . HIS A 1 85 ? 0.140 -4.962 -7.822 1.00 95.50 85 HIS A N 1
ATOM 680 C CA . HIS A 1 85 ? 1.242 -5.011 -8.793 1.00 95.50 85 HIS A CA 1
ATOM 681 C C . HIS A 1 85 ? 2.588 -4.825 -8.083 1.00 95.50 85 HIS A C 1
ATOM 683 O O . HIS A 1 85 ? 3.501 -5.636 -8.231 1.00 95.50 85 HIS A O 1
ATOM 689 N N . CYS A 1 86 ? 2.672 -3.820 -7.204 1.00 94.00 86 CYS A N 1
ATOM 690 C CA . CYS A 1 86 ? 3.857 -3.577 -6.384 1.00 94.00 86 CYS A CA 1
ATOM 691 C C . CYS A 1 86 ? 4.200 -4.757 -5.457 1.00 94.00 86 CYS A C 1
ATOM 693 O O . CYS A 1 86 ? 5.374 -5.098 -5.331 1.00 94.00 86 CYS A O 1
ATOM 695 N N . ALA A 1 87 ? 3.210 -5.393 -4.816 1.00 93.81 87 ALA A N 1
ATOM 696 C CA . ALA A 1 87 ? 3.430 -6.561 -3.952 1.00 93.81 87 ALA A CA 1
ATOM 697 C C . ALA A 1 87 ? 4.003 -7.764 -4.720 1.00 93.81 87 ALA A C 1
ATOM 699 O O . ALA A 1 87 ? 4.823 -8.513 -4.185 1.00 93.81 87 ALA A O 1
ATOM 700 N N . CYS A 1 88 ? 3.565 -7.931 -5.969 1.00 91.50 88 CYS A N 1
ATOM 701 C CA . CYS A 1 88 ? 3.964 -9.014 -6.861 1.00 91.50 88 CYS A CA 1
ATOM 702 C C . CYS A 1 88 ? 5.243 -8.712 -7.652 1.00 91.50 88 CYS A C 1
ATOM 704 O O . CYS A 1 88 ? 5.709 -9.576 -8.390 1.00 91.50 88 CYS A O 1
ATOM 706 N N . HIS A 1 89 ? 5.842 -7.527 -7.500 1.00 86.44 89 HIS A N 1
ATOM 707 C CA . HIS A 1 89 ? 7.081 -7.189 -8.187 1.00 86.44 89 HIS A CA 1
ATOM 708 C C . HIS A 1 89 ? 8.243 -8.038 -7.644 1.00 86.44 89 HIS A C 1
ATOM 710 O O . HIS A 1 89 ? 8.773 -7.802 -6.551 1.00 86.44 89 HIS A O 1
ATOM 716 N N . ILE A 1 90 ? 8.626 -9.068 -8.402 1.00 72.75 90 ILE A N 1
ATOM 717 C CA . ILE A 1 90 ? 9.680 -10.004 -8.012 1.00 72.75 90 ILE A CA 1
ATOM 718 C C . ILE A 1 90 ? 11.033 -9.344 -8.250 1.00 72.75 90 ILE A C 1
ATOM 720 O O . ILE A 1 90 ? 11.509 -9.225 -9.374 1.00 72.75 90 ILE A O 1
ATOM 724 N N . ILE A 1 91 ? 11.692 -8.962 -7.161 1.00 73.06 91 ILE A N 1
ATOM 725 C CA . ILE A 1 91 ? 13.106 -8.599 -7.206 1.00 73.06 91 ILE A CA 1
ATOM 726 C C . ILE A 1 91 ? 13.900 -9.908 -7.166 1.00 73.06 91 ILE A C 1
ATOM 728 O O . ILE A 1 91 ? 13.904 -10.616 -6.148 1.00 73.06 91 ILE A O 1
ATOM 732 N N . HIS A 1 92 ? 14.543 -10.240 -8.286 1.00 65.75 92 HIS A N 1
ATOM 733 C CA . HIS A 1 92 ? 15.473 -11.363 -8.376 1.00 65.75 92 HIS A CA 1
ATOM 734 C C . HIS A 1 92 ? 16.543 -11.237 -7.278 1.00 65.75 92 HIS A C 1
ATOM 736 O O . HIS A 1 92 ? 16.999 -10.135 -6.978 1.00 65.75 92 HIS A O 1
ATOM 742 N N . ASN A 1 93 ? 16.933 -12.362 -6.670 1.00 67.06 93 ASN A N 1
ATOM 743 C CA . ASN A 1 93 ? 17.932 -12.425 -5.592 1.00 67.06 93 ASN A CA 1
ATOM 744 C C . ASN A 1 93 ? 17.471 -11.921 -4.204 1.00 67.06 93 ASN A C 1
ATOM 746 O O . ASN A 1 93 ? 18.270 -11.482 -3.379 1.00 67.06 93 ASN A O 1
ATOM 750 N N . THR A 1 94 ? 16.169 -11.989 -3.917 1.00 71.81 94 THR A N 1
ATOM 751 C CA . THR A 1 94 ? 15.648 -11.722 -2.567 1.00 71.81 94 THR A CA 1
ATOM 752 C C . THR A 1 94 ? 15.582 -12.997 -1.732 1.00 71.81 94 THR A C 1
ATOM 754 O O . THR A 1 94 ? 15.143 -14.043 -2.206 1.00 71.81 94 THR A O 1
ATOM 757 N N . ASN A 1 95 ? 16.013 -12.899 -0.474 1.00 80.94 95 ASN A N 1
ATOM 758 C CA . ASN A 1 95 ? 16.009 -14.013 0.471 1.00 80.94 95 ASN A CA 1
ATOM 759 C C . ASN A 1 95 ? 14.586 -14.534 0.756 1.00 80.94 95 ASN A C 1
ATOM 761 O O . ASN A 1 95 ? 13.603 -13.798 0.655 1.00 80.94 95 ASN A O 1
ATOM 765 N N . TYR A 1 96 ? 14.484 -15.806 1.157 1.00 81.44 96 TYR A N 1
ATOM 766 C CA . TYR A 1 96 ? 13.208 -16.491 1.415 1.00 81.44 96 TYR A CA 1
ATOM 767 C C . TYR A 1 96 ? 12.300 -15.708 2.381 1.00 81.44 96 TYR A C 1
ATOM 769 O O . TYR A 1 96 ? 11.126 -15.485 2.110 1.00 81.44 96 TYR A O 1
ATOM 777 N N . SER A 1 97 ? 12.879 -15.141 3.444 1.00 83.25 97 SER A N 1
ATOM 778 C CA . SER A 1 97 ? 12.147 -14.297 4.397 1.00 83.25 97 SER A CA 1
ATOM 779 C C . SER A 1 97 ? 11.475 -13.072 3.751 1.00 83.25 97 SER A C 1
ATOM 781 O O . SER A 1 97 ? 10.384 -12.674 4.162 1.00 83.25 97 SER A O 1
ATOM 783 N N . ALA A 1 98 ? 12.092 -12.450 2.738 1.00 81.00 98 ALA A N 1
ATOM 784 C CA . ALA A 1 98 ? 11.462 -11.355 2.000 1.00 81.00 98 ALA A CA 1
ATOM 785 C C . ALA A 1 98 ? 10.328 -11.848 1.089 1.00 81.00 98 ALA A C 1
ATOM 787 O O . ALA A 1 98 ? 9.334 -11.138 0.928 1.00 81.00 98 ALA A O 1
ATOM 788 N N . GLN A 1 99 ? 10.446 -13.054 0.527 1.00 84.50 99 GLN A N 1
ATOM 789 C CA . GLN A 1 99 ? 9.372 -13.682 -0.246 1.00 84.50 99 GLN A CA 1
ATOM 790 C C . GLN A 1 99 ? 8.158 -13.982 0.641 1.00 84.50 99 GLN A C 1
ATOM 792 O O . GLN A 1 99 ? 7.056 -13.562 0.295 1.00 84.50 99 GLN A O 1
ATOM 797 N N . ASP A 1 100 ? 8.365 -14.568 1.824 1.00 89.25 100 ASP A N 1
ATOM 798 C CA . ASP A 1 100 ? 7.298 -14.832 2.801 1.00 89.25 100 ASP A CA 1
ATOM 799 C C . ASP A 1 100 ? 6.561 -13.557 3.217 1.00 89.25 100 ASP A C 1
ATOM 801 O O . ASP A 1 100 ? 5.330 -13.511 3.278 1.00 89.25 100 ASP A O 1
ATOM 805 N N . ARG A 1 101 ? 7.308 -12.478 3.490 1.00 90.56 101 ARG A N 1
ATOM 806 C CA . ARG A 1 101 ? 6.701 -11.188 3.838 1.00 90.56 101 ARG A CA 1
ATOM 807 C C . ARG A 1 101 ? 5.859 -10.619 2.698 1.00 90.56 101 ARG A C 1
ATOM 809 O O . ARG A 1 101 ? 4.777 -10.097 2.961 1.00 90.56 101 ARG A O 1
ATOM 816 N N . ARG A 1 102 ? 6.309 -10.741 1.446 1.00 89.69 102 ARG A N 1
ATOM 817 C CA . ARG A 1 102 ? 5.516 -10.322 0.278 1.00 89.69 102 ARG A CA 1
ATOM 818 C C . ARG A 1 102 ? 4.286 -11.195 0.074 1.00 89.69 102 ARG A C 1
ATOM 820 O O . ARG A 1 102 ? 3.213 -10.649 -0.157 1.00 89.69 102 ARG A O 1
ATOM 827 N N . ALA A 1 103 ? 4.404 -12.511 0.239 1.00 92.62 103 ALA A N 1
ATOM 828 C CA . ALA A 1 103 ? 3.256 -13.413 0.205 1.00 92.62 103 ALA A CA 1
ATOM 829 C C . ALA A 1 103 ? 2.213 -13.008 1.259 1.00 92.62 103 ALA A C 1
ATOM 831 O O . ALA A 1 103 ? 1.027 -12.911 0.951 1.00 92.62 103 ALA A O 1
ATOM 832 N N . ALA A 1 104 ? 2.650 -12.653 2.473 1.00 94.94 104 ALA A N 1
ATOM 833 C CA . ALA A 1 104 ? 1.762 -12.115 3.501 1.00 94.94 104 ALA A CA 1
ATOM 834 C C . ALA A 1 104 ? 1.105 -10.784 3.083 1.00 94.94 104 ALA A C 1
ATOM 836 O O . ALA A 1 104 ? -0.085 -10.594 3.333 1.00 94.94 104 ALA A O 1
ATOM 837 N N . CYS A 1 105 ? 1.831 -9.878 2.418 1.00 96.00 105 CYS A N 1
ATOM 838 C CA . CYS A 1 105 ? 1.239 -8.661 1.852 1.00 96.00 105 CYS A CA 1
ATOM 839 C C . CYS A 1 105 ? 0.163 -8.980 0.806 1.00 96.00 105 CYS A C 1
ATOM 841 O O . CYS A 1 105 ? -0.929 -8.426 0.881 1.00 96.00 105 CYS A O 1
ATOM 843 N N . VAL A 1 106 ? 0.428 -9.901 -0.124 1.00 96.19 106 VAL A N 1
ATOM 844 C CA . VAL A 1 106 ? -0.556 -10.345 -1.126 1.00 96.19 106 VAL A CA 1
ATOM 845 C C . VAL A 1 106 ? -1.798 -10.930 -0.449 1.00 96.19 106 VAL A C 1
ATOM 847 O O . VAL A 1 106 ? -2.918 -10.570 -0.804 1.00 96.19 106 VAL A O 1
ATOM 850 N N . GLN A 1 107 ? -1.619 -11.754 0.587 1.00 96.81 107 GLN A N 1
ATOM 851 C CA . GLN A 1 107 ? -2.732 -12.293 1.370 1.00 96.81 107 GLN A CA 1
ATOM 852 C C . GLN A 1 107 ? -3.572 -11.185 2.020 1.00 96.81 107 GLN A C 1
ATOM 854 O O . GLN A 1 107 ? -4.798 -11.222 1.923 1.00 96.81 107 GLN A O 1
ATOM 859 N N . LEU A 1 108 ? -2.943 -10.172 2.627 1.00 96.88 108 LEU A N 1
ATOM 860 C CA . LEU A 1 108 ? -3.659 -9.021 3.194 1.00 96.88 108 LEU A CA 1
ATOM 861 C C . LEU A 1 108 ? -4.464 -8.265 2.130 1.00 96.88 108 LEU A C 1
ATOM 863 O O . LEU A 1 108 ? -5.600 -7.870 2.382 1.00 96.88 108 LEU A O 1
ATOM 867 N N . LEU A 1 109 ? -3.887 -8.088 0.942 1.00 96.94 109 LEU A N 1
ATOM 868 C CA . LEU A 1 109 ? -4.500 -7.368 -0.170 1.00 96.94 109 LEU A CA 1
ATOM 869 C C . LEU A 1 109 ? -5.708 -8.119 -0.756 1.00 96.94 109 LEU A C 1
ATOM 871 O O . LEU A 1 109 ? -6.758 -7.517 -0.954 1.00 96.94 109 LEU A O 1
ATOM 875 N N . ILE A 1 110 ? -5.612 -9.435 -0.960 1.00 96.31 110 ILE A N 1
ATOM 876 C CA . ILE A 1 110 ? -6.722 -10.269 -1.470 1.00 96.31 110 ILE A CA 1
ATOM 877 C C . ILE A 1 110 ? -7.905 -10.303 -0.485 1.00 96.31 110 ILE A C 1
ATOM 879 O O . ILE A 1 110 ? -9.082 -10.277 -0.872 1.00 96.31 110 ILE A O 1
ATOM 883 N N . HIS A 1 111 ? -7.606 -10.320 0.814 1.00 95.25 111 HIS A N 1
ATOM 884 C CA . HIS A 1 111 ? -8.622 -10.318 1.867 1.00 95.25 111 HIS A CA 1
ATOM 885 C C . HIS A 1 111 ? -9.146 -8.919 2.211 1.00 95.25 111 HIS A C 1
ATOM 887 O O . HIS A 1 111 ? -10.095 -8.808 2.989 1.00 95.25 111 HIS A O 1
ATOM 893 N N . TRP A 1 112 ? -8.591 -7.857 1.621 1.00 96.19 112 TRP A N 1
ATOM 894 C CA . TRP A 1 112 ? -9.008 -6.488 1.902 1.00 96.19 112 TRP A CA 1
ATOM 895 C C . TRP A 1 112 ? -10.477 -6.246 1.538 1.00 96.19 112 TRP A C 1
ATOM 897 O O . TRP A 1 112 ? -10.973 -6.706 0.505 1.00 96.19 112 TRP A O 1
ATOM 907 N N . ARG A 1 113 ? -11.181 -5.513 2.405 1.00 94.50 113 ARG A N 1
ATOM 908 C CA . ARG A 1 113 ? -12.573 -5.098 2.213 1.00 94.50 113 ARG A CA 1
ATOM 909 C C . ARG A 1 113 ? -12.695 -3.615 2.534 1.00 94.50 113 ARG A C 1
ATOM 911 O O . ARG A 1 113 ? -12.583 -3.241 3.700 1.00 94.50 113 ARG A O 1
ATOM 918 N N . GLY A 1 114 ? -12.930 -2.806 1.509 1.00 90.12 114 GLY A N 1
ATOM 919 C CA . GLY A 1 114 ? -13.093 -1.363 1.625 1.00 90.12 114 GLY A CA 1
ATOM 920 C C . GLY A 1 114 ? -14.496 -0.942 2.055 1.00 90.12 114 GLY A C 1
ATOM 921 O O . GLY A 1 114 ? -15.215 -1.668 2.753 1.00 90.12 114 GLY A O 1
ATOM 922 N N . SER A 1 115 ? -14.874 0.263 1.633 1.00 88.00 115 SER A N 1
ATOM 923 C CA . SER A 1 115 ? -16.161 0.881 1.951 1.00 8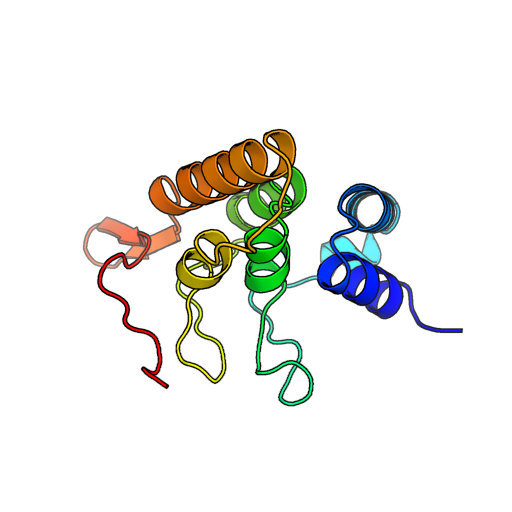8.00 115 SER A CA 1
ATOM 924 C C . SER A 1 115 ? -17.341 0.062 1.425 1.00 88.00 115 SER A C 1
ATOM 926 O O . SER A 1 115 ? -17.219 -0.697 0.461 1.00 88.00 115 SER A O 1
ATOM 928 N N . LYS A 1 116 ? -18.504 0.214 2.070 1.00 89.69 116 LYS A N 1
ATOM 929 C CA . LYS A 1 116 ? -19.754 -0.357 1.559 1.00 89.69 116 LYS A CA 1
ATOM 930 C C . LYS A 1 116 ? -20.147 0.369 0.273 1.00 89.69 116 LYS A C 1
ATOM 932 O O . LYS A 1 116 ? -20.211 1.595 0.250 1.00 89.69 116 LYS A O 1
ATOM 937 N N . LEU A 1 117 ? -20.391 -0.411 -0.764 1.00 88.50 117 LEU A N 1
ATOM 938 C CA . LEU A 1 117 ? -20.927 0.017 -2.042 1.00 88.50 117 LEU A CA 1
ATOM 939 C C . LEU A 1 117 ? -22.459 0.136 -1.940 1.00 88.50 117 LEU A C 1
ATOM 941 O O . LEU A 1 117 ? -23.077 -0.326 -0.976 1.00 88.50 117 LEU A O 1
ATOM 945 N N . SER A 1 118 ? -23.075 0.773 -2.934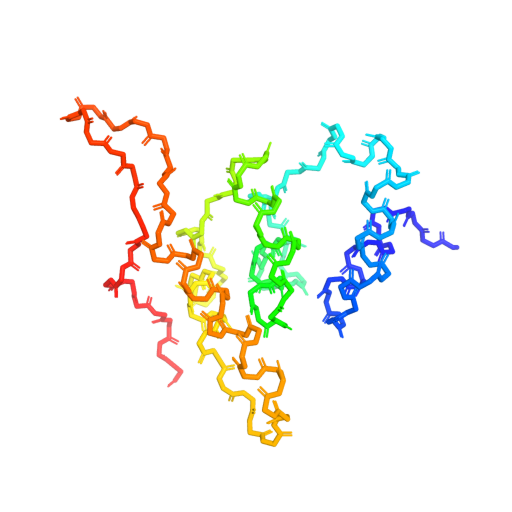 1.00 86.25 118 SER A N 1
ATOM 946 C CA . SER A 1 118 ? -24.529 0.987 -3.003 1.00 86.25 118 SER A CA 1
ATOM 947 C C . SER A 1 118 ? -25.339 -0.308 -3.127 1.00 86.25 118 SER A C 1
ATOM 949 O O . SER A 1 118 ? -26.501 -0.342 -2.738 1.00 86.25 118 SER A O 1
ATOM 951 N N . ASP A 1 119 ? -24.722 -1.376 -3.623 1.00 86.88 119 ASP A N 1
ATOM 952 C CA . ASP A 1 119 ? -25.294 -2.718 -3.763 1.00 86.88 119 ASP A CA 1
ATOM 953 C C . ASP A 1 119 ? -25.238 -3.549 -2.461 1.00 86.88 119 ASP A C 1
ATOM 955 O O . ASP A 1 119 ? -25.636 -4.711 -2.443 1.00 86.88 119 ASP A O 1
ATOM 959 N N . GLY A 1 120 ? -24.728 -2.975 -1.363 1.00 86.75 120 GLY A N 1
ATOM 960 C CA . GLY A 1 120 ? -24.555 -3.652 -0.075 1.00 86.75 120 GLY A CA 1
ATOM 961 C C . GLY A 1 120 ? -23.282 -4.498 0.033 1.00 86.75 120 GLY A C 1
ATOM 962 O O . GLY A 1 120 ? -22.931 -4.930 1.138 1.00 86.75 120 GLY A O 1
ATOM 963 N N . ASN A 1 121 ? -22.542 -4.685 -1.064 1.00 89.25 121 ASN A N 1
ATOM 964 C CA . ASN A 1 121 ? -21.236 -5.330 -1.041 1.00 89.25 121 ASN A CA 1
ATOM 965 C C . ASN A 1 121 ? -20.168 -4.375 -0.492 1.00 89.25 121 ASN A C 1
ATOM 967 O O . ASN A 1 121 ? -20.370 -3.171 -0.350 1.00 89.25 121 ASN A O 1
ATOM 971 N N . ARG A 1 122 ? -18.998 -4.913 -0.143 1.00 90.44 122 ARG A N 1
ATOM 972 C CA . ARG A 1 122 ? -17.816 -4.097 0.174 1.00 90.44 122 ARG A CA 1
ATOM 973 C C . ARG A 1 122 ? -16.889 -4.046 -1.024 1.00 90.44 122 ARG A C 1
ATOM 975 O O . ARG A 1 122 ? -16.751 -5.057 -1.714 1.00 90.44 122 ARG A O 1
ATOM 982 N N . GLU A 1 123 ? -16.217 -2.912 -1.207 1.00 93.06 123 GLU A N 1
ATOM 983 C CA . GLU A 1 123 ? -15.135 -2.785 -2.183 1.00 93.06 123 GLU A CA 1
ATOM 984 C C . GLU A 1 123 ? -14.096 -3.892 -1.941 1.00 93.06 123 GLU A C 1
ATOM 986 O O . GLU A 1 123 ? -13.750 -4.211 -0.798 1.00 93.06 123 GLU A O 1
ATOM 991 N N . LYS A 1 124 ? -13.636 -4.520 -3.019 1.00 94.81 124 LYS A N 1
ATOM 992 C CA . LYS A 1 124 ? -12.615 -5.570 -2.997 1.00 94.81 124 LYS A CA 1
ATOM 993 C C . LYS A 1 124 ? -11.452 -5.131 -3.864 1.00 94.81 124 LYS A C 1
ATOM 995 O O . LYS A 1 124 ? -11.570 -4.183 -4.640 1.00 94.81 124 LYS A O 1
ATOM 1000 N N . ILE A 1 125 ? -10.332 -5.825 -3.718 1.00 95.12 125 ILE A N 1
ATOM 1001 C CA . ILE A 1 125 ? -9.204 -5.581 -4.598 1.00 95.12 125 ILE A CA 1
ATOM 1002 C C . ILE A 1 125 ? -9.558 -5.946 -6.042 1.00 95.12 125 ILE A C 1
ATOM 1004 O O . ILE A 1 125 ? -10.188 -6.977 -6.289 1.00 95.12 125 ILE A O 1
ATOM 1008 N N . ASP A 1 126 ? -9.158 -5.098 -6.981 1.00 94.62 126 ASP A N 1
ATOM 1009 C CA . ASP A 1 126 ? -9.304 -5.352 -8.408 1.00 94.62 126 ASP A CA 1
ATOM 1010 C C . ASP A 1 126 ? -8.149 -6.235 -8.897 1.00 94.62 126 ASP A C 1
ATOM 1012 O O . ASP A 1 126 ? -7.026 -5.772 -9.102 1.00 94.62 126 ASP A O 1
ATOM 1016 N N . LEU A 1 127 ? -8.434 -7.530 -9.059 1.00 93.06 127 LEU A N 1
ATOM 1017 C CA . LEU A 1 127 ? -7.491 -8.513 -9.604 1.00 93.06 127 LEU A CA 1
ATOM 1018 C C . LEU A 1 127 ? -7.359 -8.427 -11.130 1.00 93.06 127 LEU A C 1
ATOM 1020 O O . LEU A 1 127 ? -6.443 -9.022 -11.689 1.00 93.06 127 LEU A O 1
ATOM 1024 N N . SER A 1 128 ? -8.280 -7.728 -11.796 1.00 94.06 128 SER A N 1
ATOM 1025 C CA . SER A 1 128 ? -8.290 -7.556 -13.251 1.00 94.06 128 SER A CA 1
ATOM 1026 C C . SER A 1 128 ? -7.570 -6.289 -13.710 1.00 94.06 128 SER A C 1
ATOM 1028 O O . SER A 1 128 ? -7.423 -6.068 -14.912 1.00 94.06 128 SER A O 1
ATOM 1030 N N . ALA A 1 129 ? -7.114 -5.461 -12.764 1.00 94.06 129 ALA A N 1
ATOM 1031 C CA . ALA A 1 129 ? -6.373 -4.250 -13.058 1.00 94.06 129 ALA A CA 1
ATOM 1032 C C . ALA A 1 129 ? -5.122 -4.571 -13.888 1.00 94.06 129 ALA A C 1
ATOM 1034 O O . ALA A 1 129 ? -4.332 -5.432 -13.515 1.00 94.06 129 ALA A O 1
ATOM 1035 N N . GLN A 1 130 ? -4.942 -3.835 -14.983 1.00 92.88 130 GLN A N 1
ATOM 1036 C CA . GLN A 1 130 ? -3.756 -3.899 -15.833 1.00 92.88 130 GLN A CA 1
ATOM 1037 C C . GLN A 1 130 ? -2.885 -2.668 -15.588 1.00 92.88 130 GLN A C 1
ATOM 1039 O O . GLN A 1 130 ? -3.402 -1.545 -15.539 1.00 92.88 130 GLN A O 1
ATOM 1044 N N . ASP A 1 131 ? -1.582 -2.873 -15.443 1.00 90.69 131 ASP A N 1
ATOM 1045 C CA . ASP A 1 131 ? -0.588 -1.808 -15.476 1.00 90.69 131 ASP A CA 1
ATOM 1046 C C . ASP A 1 131 ? -0.315 -1.353 -16.921 1.00 90.69 131 ASP A C 1
ATOM 1048 O O . ASP A 1 131 ? -0.847 -1.890 -17.897 1.00 90.69 131 ASP A O 1
ATOM 1052 N N . GLN A 1 132 ? 0.457 -0.278 -17.076 1.00 88.94 132 GLN A N 1
ATOM 1053 C CA . GLN A 1 132 ? 0.976 0.104 -18.383 1.00 88.94 132 GLN A CA 1
ATOM 1054 C C . GLN A 1 132 ? 2.051 -0.905 -18.789 1.00 88.94 132 GLN A C 1
ATOM 1056 O O . GLN A 1 132 ? 3.143 -0.920 -18.218 1.00 88.94 132 GLN A O 1
ATOM 1061 N N . VAL A 1 133 ? 1.741 -1.725 -19.795 1.00 64.31 133 VAL A N 1
ATOM 1062 C CA . VAL A 1 133 ? 2.727 -2.586 -20.455 1.00 64.31 133 VAL A CA 1
ATOM 1063 C C . VAL A 1 133 ? 3.825 -1.685 -21.027 1.00 64.31 133 VAL A C 1
ATOM 1065 O O . VAL A 1 133 ? 3.534 -0.787 -21.819 1.00 64.31 133 VAL A O 1
ATOM 1068 N N . LYS A 1 134 ? 5.062 -1.885 -20.563 1.00 55.62 134 LYS A N 1
ATOM 1069 C CA . LYS A 1 134 ? 6.252 -1.212 -21.102 1.00 55.62 134 LYS A CA 1
ATOM 1070 C C . LYS A 1 134 ? 6.604 -1.713 -22.492 1.00 55.62 134 LYS A C 1
ATOM 1072 O O . LYS A 1 134 ? 6.471 -2.936 -22.718 1.00 55.62 134 LYS A O 1
#

InterPro domains:
  IPR002110 Ankyrin repeat [PF13637] (50-90)
  IPR036770 Ankyrin repeat-containing domain superfamily [G3DSA:1.25.40.20] (7-132)
  IPR036770 Ankyrin repeat-containing domain superfamily [SSF48403] (9-112)

Radius of gyration: 14.62 Å; chains: 1; bounding box: 43×35×40 Å

pLDDT: mean 91.5, std 7.89, range [52.41, 97.56]